Protein AF-E2N940-F1 (afdb_monomer)

Structure (mmCIF, N/CA/C/O backbone):
data_AF-E2N940-F1
#
_entry.id   AF-E2N940-F1
#
loop_
_atom_site.group_PDB
_atom_site.id
_atom_site.type_symbol
_atom_site.label_atom_id
_atom_site.label_alt_id
_atom_site.label_comp_id
_atom_site.label_asym_id
_atom_site.label_entity_id
_atom_site.label_seq_id
_atom_site.pdbx_PDB_ins_code
_atom_site.Cartn_x
_atom_site.Cartn_y
_atom_site.Cartn_z
_atom_site.occupancy
_atom_site.B_iso_or_equiv
_atom_site.auth_seq_id
_atom_site.auth_comp_id
_atom_site.auth_asym_id
_atom_site.auth_atom_id
_atom_site.pdbx_PDB_model_num
ATOM 1 N N . THR A 1 1 ? 6.501 9.578 4.248 1.00 84.44 1 THR A N 1
ATOM 2 C CA . THR A 1 1 ? 5.780 10.087 5.446 1.00 84.44 1 THR A CA 1
ATOM 3 C C . THR A 1 1 ? 5.886 9.043 6.543 1.00 84.44 1 THR A C 1
ATOM 5 O O . THR A 1 1 ? 6.072 7.887 6.186 1.00 84.44 1 THR A O 1
ATOM 8 N N . HIS A 1 2 ? 5.844 9.407 7.828 1.00 89.56 2 HIS A N 1
ATOM 9 C CA . HIS A 1 2 ? 5.949 8.442 8.933 1.00 89.56 2 HIS A CA 1
ATOM 10 C C . HIS A 1 2 ? 4.756 8.544 9.886 1.00 89.56 2 HIS A C 1
ATOM 12 O O . HIS A 1 2 ? 4.134 9.602 9.989 1.00 89.56 2 HIS A O 1
ATOM 18 N N . TYR A 1 3 ? 4.420 7.446 10.556 1.00 89.69 3 TYR A N 1
ATOM 19 C CA . TYR A 1 3 ? 3.360 7.391 11.560 1.00 89.69 3 TYR A CA 1
ATOM 20 C C . TYR A 1 3 ? 3.683 6.338 12.627 1.00 89.69 3 TYR A C 1
ATOM 22 O O . TYR A 1 3 ? 4.527 5.472 12.413 1.00 89.69 3 TYR A O 1
ATOM 30 N N . VAL A 1 4 ? 3.031 6.433 13.785 1.00 90.62 4 VAL A N 1
ATOM 31 C CA . VAL A 1 4 ? 3.137 5.411 14.833 1.00 90.62 4 VAL A CA 1
ATOM 32 C C . VAL A 1 4 ? 1.999 4.417 14.637 1.00 90.62 4 VAL A C 1
ATOM 34 O O . VAL A 1 4 ? 0.833 4.803 14.720 1.00 90.62 4 VAL A O 1
ATOM 3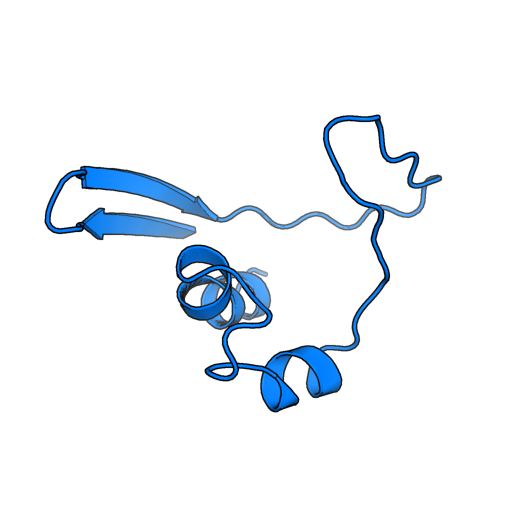7 N N . PHE A 1 5 ? 2.342 3.165 14.356 1.00 88.19 5 PHE A N 1
ATOM 38 C CA . PHE A 1 5 ? 1.411 2.045 14.379 1.00 88.19 5 PHE A CA 1
ATOM 39 C C . PHE A 1 5 ? 1.365 1.470 15.796 1.00 88.19 5 PHE A C 1
ATOM 41 O O . PHE A 1 5 ? 2.404 1.287 16.430 1.00 88.19 5 PHE A O 1
ATOM 48 N N . GLU A 1 6 ? 0.166 1.210 16.310 1.00 89.81 6 GLU A N 1
ATOM 49 C CA . GLU A 1 6 ? -0.026 0.669 17.654 1.00 89.81 6 GLU A CA 1
ATOM 50 C C . GLU A 1 6 ? -1.147 -0.371 17.635 1.00 89.81 6 GLU A C 1
ATOM 52 O O . GLU A 1 6 ? -2.268 -0.097 17.204 1.00 89.81 6 GLU A O 1
ATOM 57 N N . SER A 1 7 ? -0.824 -1.578 18.094 1.00 84.81 7 SER A N 1
ATOM 58 C CA . SER A 1 7 ? -1.749 -2.696 18.261 1.00 84.81 7 SER A CA 1
ATOM 59 C C . SER A 1 7 ? -1.792 -3.132 19.727 1.00 84.81 7 SER A C 1
ATOM 61 O O . SER A 1 7 ? -1.068 -2.616 20.576 1.00 84.81 7 SER A O 1
ATOM 63 N N . ALA A 1 8 ? -2.614 -4.133 20.047 1.00 89.25 8 ALA A N 1
ATOM 64 C CA . ALA A 1 8 ? -2.663 -4.694 21.399 1.00 89.25 8 ALA A CA 1
ATOM 65 C C . ALA A 1 8 ? -1.348 -5.370 21.845 1.00 89.25 8 ALA A C 1
ATOM 67 O O . ALA A 1 8 ? -1.201 -5.685 23.025 1.00 89.25 8 ALA A O 1
ATOM 68 N N . ARG A 1 9 ? -0.422 -5.652 20.916 1.00 88.19 9 ARG A N 1
ATOM 69 C CA . ARG A 1 9 ? 0.816 -6.404 21.185 1.00 88.19 9 ARG A CA 1
ATOM 70 C C . ARG A 1 9 ? 2.090 -5.642 20.822 1.00 88.19 9 ARG A C 1
ATOM 72 O O . ARG A 1 9 ? 3.119 -5.905 21.434 1.00 88.19 9 ARG A O 1
ATOM 79 N N . GLU A 1 10 ? 2.034 -4.727 19.856 1.00 90.44 10 GLU A N 1
ATOM 80 C CA . GLU A 1 10 ? 3.214 -4.111 19.234 1.00 90.44 10 GLU A CA 1
ATOM 81 C C . GLU A 1 10 ? 3.013 -2.610 19.005 1.00 90.44 10 GLU A C 1
ATOM 83 O O . GLU A 1 10 ? 1.887 -2.135 18.839 1.00 90.44 10 GLU A O 1
ATOM 88 N N . LYS A 1 11 ? 4.124 -1.865 18.990 1.00 92.69 11 LYS A N 1
ATOM 89 C CA . LYS A 1 11 ? 4.165 -0.429 18.705 1.00 92.69 11 LYS A CA 1
ATOM 90 C C . LYS A 1 11 ? 5.382 -0.109 17.849 1.00 92.69 11 LYS A C 1
ATOM 92 O O . LYS A 1 11 ? 6.510 -0.363 18.267 1.00 92.69 11 LYS A O 1
ATOM 97 N N . GLU A 1 12 ? 5.156 0.480 16.683 1.00 92.81 12 GLU A N 1
ATOM 98 C CA . GLU A 1 12 ? 6.175 0.642 15.647 1.00 92.81 12 GLU A CA 1
ATOM 99 C C . GLU A 1 12 ? 6.157 2.056 15.061 1.00 92.81 12 GLU A C 1
ATOM 101 O O . GLU A 1 12 ? 5.100 2.658 14.869 1.00 92.81 12 GLU A O 1
ATOM 106 N N . LEU A 1 13 ? 7.340 2.599 14.759 1.00 93.81 13 LEU A N 1
ATOM 107 C CA . LEU A 1 13 ? 7.472 3.824 13.972 1.00 93.81 13 LEU A CA 1
ATOM 108 C C . LEU A 1 13 ? 7.641 3.439 12.502 1.00 93.81 13 LEU A C 1
ATOM 110 O O . LEU A 1 13 ? 8.720 3.023 12.083 1.00 93.81 13 LEU A O 1
ATOM 114 N N . VAL A 1 14 ? 6.572 3.588 11.729 1.00 91.88 14 VAL A N 1
ATOM 115 C CA . VAL A 1 14 ? 6.510 3.140 10.339 1.00 91.88 14 VAL A CA 1
ATOM 116 C C . VAL A 1 14 ? 6.860 4.285 9.398 1.00 91.88 14 VAL A C 1
ATOM 118 O O . VAL A 1 14 ? 6.342 5.398 9.530 1.00 91.88 14 VAL A O 1
ATOM 121 N N . PHE A 1 15 ? 7.710 4.001 8.412 1.00 91.56 15 PHE A N 1
ATOM 122 C CA . PHE A 1 15 ? 8.064 4.919 7.335 1.00 91.56 15 PHE A CA 1
ATOM 123 C C . PHE A 1 15 ? 7.517 4.399 6.008 1.00 91.56 15 PHE A C 1
ATOM 125 O O . PHE A 1 15 ? 7.849 3.305 5.565 1.00 91.56 15 PHE A O 1
ATOM 132 N N . VAL A 1 16 ? 6.691 5.214 5.357 1.00 91.56 16 VAL A N 1
ATOM 133 C CA . VAL A 1 16 ? 6.107 4.897 4.052 1.00 91.56 16 VAL A CA 1
ATOM 134 C C . VAL A 1 16 ? 7.012 5.435 2.949 1.00 91.56 16 VAL A C 1
ATOM 136 O O . VAL A 1 16 ? 7.284 6.645 2.900 1.00 91.56 16 VAL A O 1
ATOM 139 N N . HIS A 1 17 ? 7.418 4.537 2.053 1.00 91.50 17 HIS A N 1
ATOM 140 C CA . HIS A 1 17 ? 8.266 4.801 0.894 1.00 91.50 17 HIS A CA 1
ATOM 141 C C . HIS A 1 17 ? 7.524 4.463 -0.406 1.00 91.50 17 HIS A C 1
ATOM 143 O O . HIS A 1 17 ? 6.668 3.585 -0.437 1.00 91.50 17 HIS A O 1
ATOM 149 N N . LYS A 1 18 ? 7.862 5.167 -1.488 1.00 91.94 18 LYS A N 1
ATOM 150 C CA . LYS A 1 18 ? 7.329 4.955 -2.838 1.00 91.94 18 LYS A CA 1
ATOM 151 C C . LYS A 1 18 ? 8.491 4.999 -3.818 1.00 91.94 18 LYS A C 1
ATOM 153 O O . LYS A 1 18 ? 9.373 5.842 -3.676 1.00 91.94 18 LYS A O 1
ATOM 158 N N . THR A 1 19 ? 8.474 4.111 -4.804 1.00 92.75 19 THR A N 1
ATOM 159 C CA . THR A 1 19 ? 9.460 4.080 -5.885 1.00 92.75 19 THR A CA 1
ATOM 160 C C . THR A 1 19 ? 8.763 3.887 -7.226 1.00 92.75 19 THR A C 1
ATOM 162 O O . THR A 1 19 ? 7.674 3.314 -7.285 1.00 92.75 19 THR A O 1
ATOM 165 N N . ILE A 1 20 ? 9.385 4.386 -8.291 1.00 93.12 20 ILE A N 1
ATOM 166 C CA . ILE A 1 20 ? 9.035 4.054 -9.670 1.00 93.12 20 ILE A CA 1
ATOM 167 C C . ILE A 1 20 ? 10.154 3.150 -10.164 1.00 93.12 20 ILE A C 1
ATOM 169 O O . ILE A 1 20 ? 11.323 3.524 -10.100 1.00 93.12 20 ILE A O 1
ATOM 173 N N . TYR A 1 21 ? 9.787 1.956 -10.607 1.00 93.75 21 TYR A N 1
ATOM 174 C CA . TYR A 1 21 ? 10.727 0.945 -11.058 1.00 93.75 21 TYR A CA 1
ATOM 175 C C . TYR A 1 21 ? 10.227 0.357 -12.373 1.00 93.75 21 TYR A C 1
ATOM 177 O O . TYR A 1 21 ? 9.078 -0.069 -12.466 1.00 93.75 21 TYR A O 1
ATOM 185 N N . ASP A 1 22 ? 11.086 0.387 -13.381 1.00 94.31 22 ASP A N 1
ATOM 186 C CA . ASP A 1 22 ? 10.838 -0.036 -14.761 1.00 94.31 22 ASP A CA 1
ATOM 187 C C . ASP A 1 22 ? 11.629 -1.297 -15.148 1.00 94.31 22 ASP A C 1
ATOM 189 O O . ASP A 1 22 ? 11.535 -1.767 -16.281 1.00 94.31 22 ASP A O 1
ATOM 193 N N . GLY A 1 23 ? 12.398 -1.852 -14.208 1.00 94.88 23 GLY A N 1
ATOM 194 C CA . GLY A 1 23 ? 13.105 -3.116 -14.376 1.00 94.88 23 GLY A CA 1
ATOM 195 C C . GLY A 1 23 ? 12.213 -4.345 -14.186 1.00 94.88 23 GLY A C 1
ATOM 196 O O . GLY A 1 23 ? 11.019 -4.259 -13.894 1.00 94.88 23 GLY A O 1
ATOM 197 N N . GLU A 1 24 ? 12.822 -5.519 -14.336 1.00 92.75 24 GLU A N 1
ATOM 198 C CA . GLU A 1 24 ? 12.145 -6.800 -14.144 1.00 92.75 24 GLU A CA 1
ATOM 199 C C . GLU A 1 24 ? 11.829 -7.049 -12.661 1.00 92.75 24 GLU A C 1
ATOM 201 O O . GLU A 1 24 ? 12.687 -6.896 -11.790 1.00 92.75 24 GLU A O 1
ATOM 206 N N . ILE A 1 25 ? 10.590 -7.452 -12.367 1.00 90.44 25 ILE A N 1
ATOM 207 C CA . ILE A 1 25 ? 10.180 -7.866 -11.022 1.00 90.44 25 ILE A CA 1
ATOM 208 C C . ILE A 1 25 ? 10.382 -9.376 -10.895 1.00 90.44 25 ILE A C 1
ATOM 210 O O . ILE A 1 25 ? 9.718 -10.145 -11.588 1.00 90.44 25 ILE A O 1
ATOM 214 N N . LEU A 1 26 ? 11.261 -9.792 -9.980 1.00 89.88 26 LEU A N 1
ATOM 215 C CA . LEU A 1 26 ? 11.599 -11.194 -9.718 1.00 89.88 26 LEU A CA 1
ATOM 216 C C . LEU A 1 26 ? 11.276 -11.558 -8.255 1.00 89.88 26 LEU A C 1
ATOM 218 O O . LEU A 1 26 ? 12.120 -11.351 -7.379 1.00 89.88 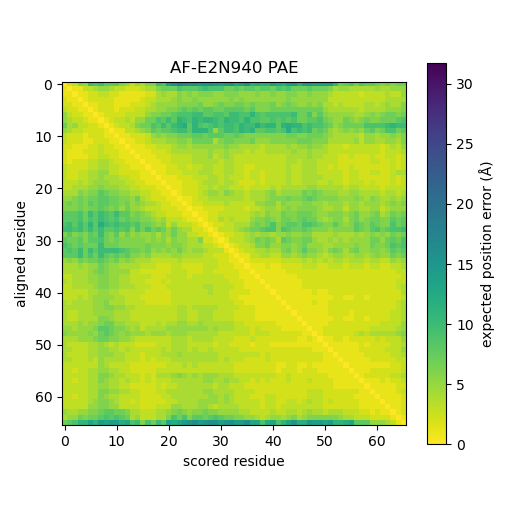26 LEU A O 1
ATOM 222 N N . PRO A 1 27 ? 10.059 -12.053 -7.955 1.00 89.19 27 PRO A N 1
ATOM 223 C CA . PRO A 1 27 ? 9.707 -12.551 -6.626 1.00 89.19 27 PRO A CA 1
ATOM 224 C C . PRO A 1 27 ? 10.563 -13.760 -6.220 1.00 89.19 27 PRO A C 1
ATOM 226 O O . PRO A 1 27 ? 10.945 -14.565 -7.068 1.00 89.19 27 PRO A O 1
ATOM 229 N N . SER A 1 28 ? 10.834 -13.900 -4.922 1.00 89.56 28 SER A N 1
ATOM 230 C CA . SER A 1 28 ? 11.482 -15.076 -4.327 1.00 89.56 28 SER A CA 1
ATOM 231 C C . SER A 1 28 ? 10.478 -15.939 -3.553 1.00 89.56 28 SER A C 1
ATOM 233 O O . SER A 1 28 ? 9.313 -15.567 -3.414 1.00 89.56 28 SER A O 1
ATOM 235 N N . ASP A 1 29 ? 10.954 -17.051 -2.986 1.00 92.81 29 ASP A N 1
ATOM 236 C CA . ASP A 1 29 ? 10.161 -17.999 -2.183 1.00 92.81 29 ASP A CA 1
ATOM 237 C C . ASP A 1 29 ? 9.544 -17.401 -0.900 1.00 92.81 29 ASP A C 1
ATOM 239 O O . ASP A 1 29 ? 8.718 -18.040 -0.255 1.00 92.81 29 ASP A O 1
ATOM 243 N N . GLU A 1 30 ? 9.916 -16.173 -0.523 1.00 93.44 30 GLU A N 1
ATOM 244 C CA . GLU A 1 30 ? 9.279 -15.431 0.577 1.00 93.44 30 GLU A CA 1
ATOM 245 C C . GLU A 1 30 ? 7.830 -15.018 0.250 1.00 93.44 30 GLU A C 1
ATOM 247 O O . GLU A 1 30 ? 7.074 -14.634 1.143 1.00 93.44 30 GLU A O 1
ATOM 252 N N . LEU A 1 31 ? 7.434 -15.062 -1.027 1.00 88.81 31 LEU A N 1
ATOM 253 C CA . LEU A 1 31 ? 6.130 -14.615 -1.509 1.00 88.81 31 LEU A CA 1
ATOM 254 C C . LEU A 1 31 ? 5.381 -15.756 -2.204 1.00 88.81 31 LEU A C 1
ATOM 256 O O . LEU A 1 31 ? 5.929 -16.439 -3.065 1.00 88.81 31 LEU A O 1
ATOM 260 N N . ASP A 1 32 ? 4.081 -15.881 -1.931 1.00 88.44 32 ASP A N 1
ATOM 261 C CA . ASP A 1 32 ? 3.171 -16.781 -2.662 1.00 88.44 32 ASP A CA 1
ATOM 262 C C . ASP A 1 32 ? 2.682 -16.133 -3.978 1.00 88.44 32 ASP A C 1
ATOM 264 O O . ASP A 1 32 ? 1.491 -16.036 -4.276 1.00 88.44 32 ASP A O 1
ATOM 268 N N . GLY A 1 33 ? 3.628 -15.586 -4.749 1.00 87.50 33 GLY A N 1
ATOM 269 C CA . GLY A 1 33 ? 3.376 -14.857 -5.993 1.00 87.50 33 GLY A CA 1
ATOM 270 C C . GLY A 1 33 ? 3.038 -13.369 -5.824 1.00 87.50 33 GLY A C 1
ATOM 271 O O . GLY A 1 33 ? 3.314 -12.737 -4.805 1.00 87.50 33 GLY A O 1
ATOM 272 N N . GLY A 1 34 ? 2.483 -12.771 -6.882 1.00 88.38 34 GLY A N 1
ATOM 273 C CA . GLY A 1 34 ? 2.145 -11.349 -6.921 1.00 88.38 34 GLY A CA 1
ATOM 274 C C . GLY A 1 34 ? 1.575 -10.910 -8.267 1.00 88.38 34 GLY A C 1
ATOM 275 O O . GLY A 1 34 ? 1.731 -11.585 -9.284 1.00 88.38 34 GLY A O 1
ATOM 276 N N . ARG A 1 35 ? 0.893 -9.764 -8.276 1.00 91.00 35 ARG A N 1
ATOM 277 C CA . ARG A 1 35 ? 0.379 -9.129 -9.494 1.00 91.00 35 ARG A CA 1
ATOM 278 C C . ARG A 1 35 ? 0.402 -7.615 -9.360 1.00 91.00 35 ARG A C 1
ATOM 280 O O . ARG A 1 35 ? 0.378 -7.090 -8.247 1.00 91.00 35 ARG A O 1
ATOM 287 N N . PHE A 1 36 ? 0.359 -6.925 -10.492 1.00 92.62 36 PHE A N 1
ATOM 288 C CA . PHE A 1 36 ? 0.073 -5.497 -10.503 1.00 92.62 36 PHE A CA 1
ATOM 289 C C . PHE A 1 36 ? -1.415 -5.246 -10.259 1.00 92.62 36 PHE A C 1
ATOM 291 O O . PHE A 1 36 ? -2.278 -6.008 -10.710 1.00 92.62 36 PHE A O 1
ATOM 298 N N . TRP A 1 37 ? -1.688 -4.165 -9.538 1.00 94.69 37 TRP A N 1
ATOM 299 C CA . TRP A 1 37 ? -3.028 -3.669 -9.267 1.00 94.69 37 TRP A CA 1
ATOM 300 C C . TRP A 1 37 ? -3.135 -2.236 -9.767 1.00 94.69 37 TRP A C 1
ATOM 302 O O . TRP A 1 37 ? -2.229 -1.423 -9.566 1.00 94.69 37 TRP A O 1
ATOM 312 N N . THR A 1 38 ? -4.260 -1.920 -10.391 1.00 96.44 38 THR A N 1
ATOM 313 C CA . THR A 1 38 ? -4.674 -0.536 -10.613 1.00 96.44 38 THR A CA 1
ATOM 314 C C . THR A 1 38 ? -5.097 0.108 -9.292 1.00 96.44 38 THR A C 1
ATOM 316 O O . THR A 1 38 ? -5.428 -0.572 -8.315 1.00 96.44 38 THR A O 1
ATOM 319 N N . ILE A 1 39 ? -5.098 1.442 -9.245 1.00 95.06 39 ILE A N 1
ATOM 320 C CA . ILE A 1 39 ? -5.525 2.183 -8.049 1.00 95.06 39 ILE A CA 1
ATOM 321 C C . ILE A 1 39 ? -7.008 1.911 -7.761 1.00 95.06 39 ILE A C 1
ATOM 323 O O . ILE A 1 39 ? -7.414 1.821 -6.603 1.00 95.06 39 ILE A O 1
ATOM 327 N N . GLU A 1 40 ? -7.811 1.758 -8.808 1.00 96.56 40 GLU A N 1
ATOM 328 C CA . GLU A 1 40 ? -9.232 1.439 -8.748 1.00 96.56 40 GLU A CA 1
ATOM 329 C C . GLU A 1 40 ? -9.457 0.064 -8.114 1.00 96.56 40 GLU A C 1
ATOM 331 O O . GLU A 1 40 ? -10.188 -0.031 -7.130 1.00 96.56 40 GLU A O 1
ATOM 336 N N . GLU A 1 41 ? -8.759 -0.976 -8.586 1.00 97.12 41 GLU A N 1
ATOM 337 C CA . GLU A 1 41 ? -8.864 -2.315 -7.995 1.00 97.12 41 GLU A CA 1
ATOM 338 C C . GLU A 1 41 ? -8.438 -2.330 -6.524 1.00 97.12 41 GLU A C 1
ATOM 340 O O . GLU A 1 41 ? -9.045 -3.041 -5.722 1.00 97.12 41 GLU A O 1
ATOM 345 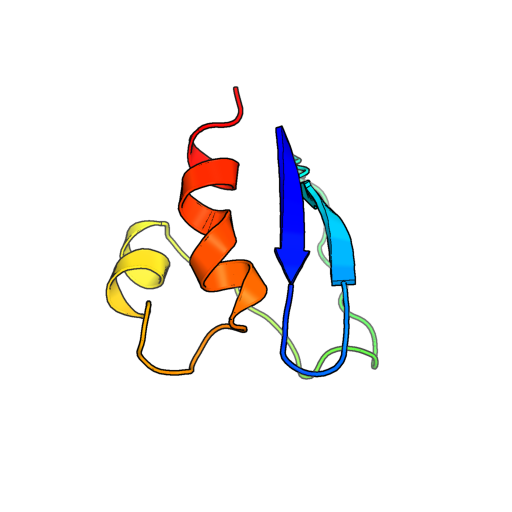N N . ILE A 1 42 ? -7.405 -1.566 -6.149 1.00 96.06 42 ILE A N 1
ATOM 346 C CA . ILE A 1 42 ? -7.000 -1.459 -4.742 1.00 96.06 42 ILE A CA 1
ATOM 347 C C . ILE A 1 4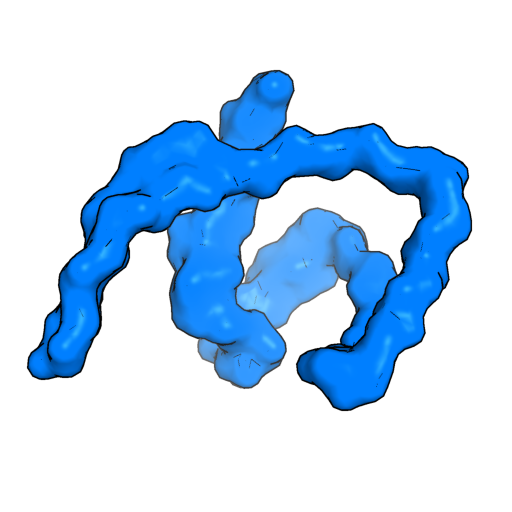2 ? -8.155 -0.888 -3.922 1.00 96.06 42 ILE A C 1
ATOM 349 O O . ILE A 1 42 ? -8.582 -1.518 -2.957 1.00 96.06 42 ILE A O 1
ATOM 353 N N . LYS A 1 43 ? -8.709 0.258 -4.334 1.00 94.69 43 LYS A N 1
ATOM 354 C CA . LYS A 1 43 ? -9.822 0.917 -3.632 1.00 94.69 43 LYS A CA 1
ATOM 355 C C . LYS A 1 43 ? -11.047 0.018 -3.504 1.00 94.69 43 LYS A C 1
ATOM 357 O O . LYS A 1 43 ? -11.658 -0.025 -2.442 1.00 94.69 43 LYS A O 1
ATOM 362 N N . GLU A 1 44 ? -11.387 -0.719 -4.557 1.00 97.00 44 GLU A N 1
ATOM 363 C CA . GLU A 1 44 ? -12.517 -1.649 -4.556 1.00 97.00 44 GLU A CA 1
ATOM 364 C C . GLU A 1 44 ? -12.333 -2.824 -3.591 1.00 97.00 44 GLU A C 1
ATOM 366 O O . GLU A 1 44 ? -13.323 -3.456 -3.222 1.00 97.00 44 GLU A O 1
ATOM 371 N N . ASN A 1 45 ? -11.101 -3.148 -3.189 1.00 96.06 45 ASN A N 1
ATOM 372 C CA . ASN A 1 45 ? -10.795 -4.302 -2.342 1.00 96.06 45 ASN A CA 1
ATOM 373 C C . ASN A 1 45 ? -10.381 -3.958 -0.904 1.00 96.06 45 ASN A C 1
ATOM 375 O O . ASN A 1 45 ? -10.175 -4.876 -0.109 1.00 96.06 45 ASN A O 1
ATOM 379 N N . LEU A 1 46 ? -10.340 -2.673 -0.542 1.00 95.75 46 LEU A N 1
ATOM 380 C CA . LEU A 1 46 ? -10.132 -2.240 0.842 1.00 95.75 46 LEU A CA 1
ATOM 381 C C . LEU A 1 46 ? -11.249 -2.756 1.763 1.00 95.75 46 LEU A C 1
ATOM 383 O O . LEU A 1 46 ? -12.428 -2.756 1.401 1.00 95.75 46 LEU A O 1
ATOM 387 N N . GLY A 1 47 ? -10.880 -3.198 2.963 1.00 95.06 47 GLY A N 1
ATOM 388 C CA . GLY A 1 47 ? -11.796 -3.697 3.987 1.00 95.06 47 GLY A CA 1
ATOM 389 C C . GLY A 1 47 ? -12.346 -5.099 3.713 1.00 95.06 47 GLY A C 1
ATOM 390 O O . GLY A 1 47 ? -13.168 -5.591 4.485 1.00 95.06 47 GLY A O 1
ATOM 391 N N . LYS A 1 48 ? -11.910 -5.767 2.635 1.00 96.19 48 LYS A N 1
ATOM 392 C CA . L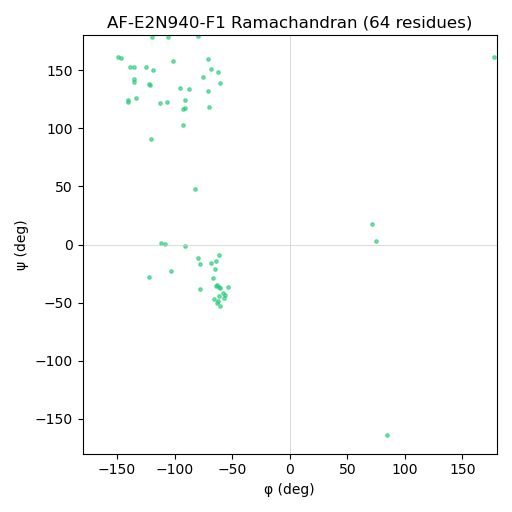YS A 1 48 ? -12.321 -7.144 2.305 1.00 96.19 48 LYS A CA 1
ATOM 393 C C . LYS A 1 48 ? -11.399 -8.211 2.900 1.00 96.19 48 LYS A C 1
ATOM 395 O O . LYS A 1 48 ? -11.633 -9.396 2.680 1.00 96.19 48 LYS A O 1
ATOM 400 N N . GLY A 1 49 ? -10.345 -7.806 3.614 1.00 93.75 49 GLY A N 1
ATOM 401 C CA . GLY A 1 49 ? -9.332 -8.721 4.146 1.00 93.75 49 GLY A CA 1
ATOM 402 C C . GLY A 1 49 ? -8.425 -9.326 3.070 1.00 93.75 49 GLY A C 1
ATOM 403 O O . GLY A 1 49 ? -7.786 -10.342 3.319 1.00 93.75 49 GLY A O 1
ATOM 404 N N . ILE A 1 50 ? -8.388 -8.722 1.875 1.00 94.38 50 ILE A N 1
ATOM 405 C CA . ILE A 1 50 ? -7.454 -9.093 0.801 1.00 94.38 50 ILE A CA 1
ATOM 406 C C . ILE A 1 50 ? -6.063 -8.518 1.088 1.00 94.38 50 ILE A C 1
ATOM 408 O O . ILE A 1 50 ? -5.059 -9.176 0.829 1.00 94.38 50 ILE A O 1
ATOM 412 N N . PHE A 1 51 ? -6.000 -7.298 1.625 1.00 93.94 51 PHE A N 1
ATOM 413 C CA . PHE A 1 51 ? -4.751 -6.635 1.974 1.00 93.94 51 PHE A CA 1
ATOM 414 C C . PHE A 1 51 ? -4.477 -6.716 3.476 1.00 93.94 51 PHE A C 1
ATOM 416 O O . PHE A 1 51 ? -5.385 -6.892 4.290 1.00 93.94 51 PHE A O 1
ATOM 423 N N . THR A 1 52 ? -3.207 -6.568 3.853 1.00 90.75 52 THR A N 1
ATOM 424 C CA . THR A 1 52 ? -2.833 -6.491 5.265 1.00 90.75 52 THR A CA 1
ATOM 425 C C . THR A 1 52 ? -3.349 -5.186 5.885 1.00 90.75 52 THR A C 1
ATOM 427 O O . THR A 1 52 ? -3.423 -4.167 5.191 1.00 90.75 52 THR A O 1
ATOM 430 N N . PRO A 1 53 ? -3.652 -5.164 7.197 1.00 89.00 53 PRO A N 1
ATOM 431 C CA . PRO A 1 53 ? -4.119 -3.952 7.874 1.00 89.00 53 PRO A CA 1
ATOM 432 C C . PRO A 1 53 ? -3.197 -2.738 7.685 1.00 89.00 53 PRO A C 1
ATOM 434 O O . PRO A 1 53 ? -3.683 -1.621 7.513 1.00 89.00 53 PRO A O 1
ATOM 437 N N . ASN A 1 54 ? -1.875 -2.951 7.660 1.00 88.75 54 ASN A N 1
ATOM 4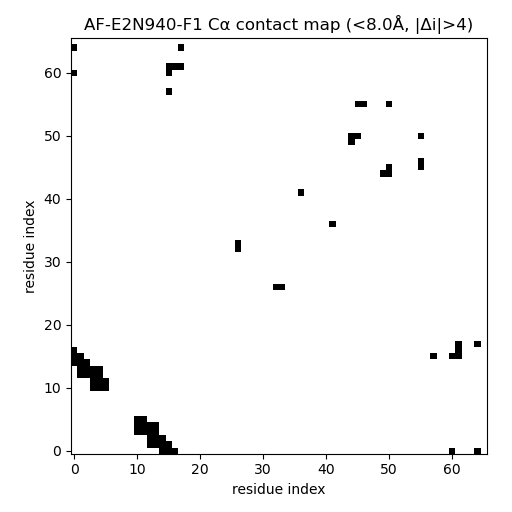38 C CA . ASN A 1 54 ? -0.906 -1.886 7.395 1.00 88.75 54 ASN A CA 1
ATOM 439 C C . ASN A 1 54 ? -1.099 -1.288 6.000 1.00 88.75 54 ASN A C 1
ATOM 441 O O . ASN A 1 54 ? -1.204 -0.072 5.870 1.00 88.75 54 ASN A O 1
ATOM 445 N N . PHE A 1 55 ? -1.212 -2.127 4.965 1.00 92.56 55 PHE A N 1
ATOM 446 C CA . PHE A 1 55 ? -1.386 -1.642 3.599 1.00 92.56 55 PHE A CA 1
ATOM 447 C C . PHE A 1 55 ? -2.678 -0.831 3.440 1.00 92.56 55 PHE A C 1
ATOM 449 O O . PHE A 1 55 ? -2.650 0.258 2.862 1.00 92.56 55 PHE A O 1
ATOM 456 N N . GLU A 1 56 ? -3.797 -1.309 3.996 1.00 93.00 56 GLU A N 1
ATOM 457 C CA . GLU A 1 56 ? -5.075 -0.584 3.937 1.00 93.00 56 GLU A CA 1
ATOM 458 C C . GLU A 1 56 ? -5.000 0.789 4.626 1.00 93.00 56 GLU A C 1
ATOM 460 O O . GLU A 1 56 ? -5.577 1.755 4.130 1.00 93.00 56 GLU A O 1
ATOM 465 N N . GLY A 1 57 ? -4.250 0.911 5.727 1.00 89.38 57 GLY A N 1
ATOM 466 C CA . GLY A 1 57 ? -4.026 2.187 6.418 1.00 89.38 57 GLY A CA 1
ATOM 467 C C . GLY A 1 57 ? -2.993 3.111 5.753 1.00 89.38 57 GLY A C 1
ATOM 468 O O . GLY A 1 57 ? -2.932 4.309 6.055 1.00 89.38 57 GLY A O 1
ATOM 469 N N . GLU A 1 58 ? -2.164 2.577 4.857 1.00 92.81 58 GLU A N 1
ATOM 470 C CA . GLU A 1 58 ? -1.043 3.288 4.239 1.00 92.81 58 GLU A CA 1
ATOM 471 C C . GLU A 1 58 ? -1.311 3.738 2.809 1.00 92.81 58 GLU A C 1
ATOM 473 O O . GLU A 1 58 ? -0.675 4.695 2.362 1.00 92.81 58 GLU A O 1
ATOM 478 N N . ILE A 1 59 ? -2.239 3.108 2.087 1.00 93.94 59 ILE A N 1
ATOM 479 C CA . ILE A 1 59 ? -2.418 3.359 0.654 1.00 93.94 59 ILE A CA 1
ATOM 480 C C . ILE A 1 59 ? -2.669 4.839 0.336 1.00 93.94 59 ILE A C 1
ATOM 482 O O . ILE A 1 59 ? -2.020 5.398 -0.547 1.00 93.94 59 ILE A O 1
ATOM 486 N N . ASP A 1 60 ? -3.507 5.527 1.112 1.00 90.62 60 ASP A N 1
ATOM 487 C CA . ASP A 1 60 ? -3.760 6.960 0.922 1.00 90.62 60 ASP A CA 1
ATOM 488 C C . ASP A 1 60 ? -2.493 7.798 1.140 1.00 90.62 60 ASP A C 1
ATOM 490 O O . ASP A 1 60 ? -2.240 8.779 0.433 1.00 90.62 60 ASP A O 1
ATOM 494 N N . LYS A 1 61 ? -1.639 7.382 2.084 1.00 91.50 61 LYS A N 1
ATOM 495 C CA . LYS A 1 61 ? -0.340 8.017 2.323 1.00 91.50 61 LYS A CA 1
ATOM 496 C C . LYS A 1 61 ? 0.570 7.810 1.119 1.00 91.50 61 LYS A C 1
ATOM 498 O O . LYS A 1 61 ? 1.147 8.793 0.660 1.00 91.50 61 LYS A O 1
ATOM 503 N N . VAL A 1 62 ? 0.656 6.589 0.585 1.00 91.75 62 VAL A N 1
ATOM 504 C CA . VAL A 1 62 ? 1.449 6.256 -0.612 1.00 91.75 62 VAL A CA 1
ATOM 505 C C . VAL A 1 62 ? 1.010 7.104 -1.807 1.00 91.75 62 VAL A C 1
ATOM 507 O O . VAL A 1 62 ? 1.853 7.693 -2.485 1.00 91.75 62 VAL A O 1
ATOM 510 N N . LEU A 1 63 ? -0.299 7.226 -2.038 1.00 90.69 63 LEU A N 1
ATOM 511 C CA . LEU A 1 63 ? -0.853 8.014 -3.143 1.00 90.69 63 LEU A CA 1
ATOM 512 C C . LEU A 1 63 ? -0.602 9.520 -2.984 1.00 90.69 63 LEU A C 1
ATOM 514 O O . LEU A 1 63 ? -0.453 10.222 -3.982 1.00 90.69 63 LEU A O 1
ATOM 518 N N . SER A 1 64 ? -0.500 10.015 -1.747 1.00 88.81 64 SER A N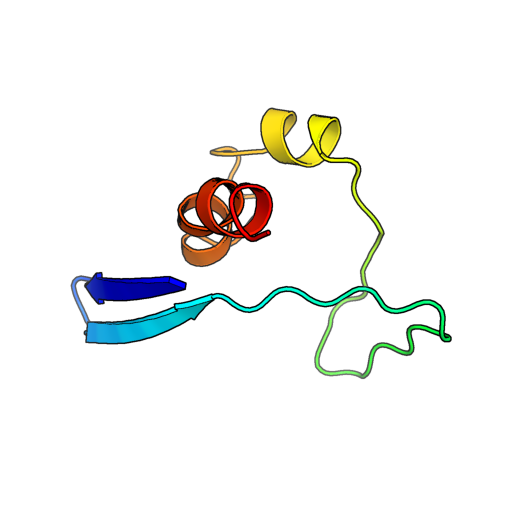 1
ATOM 519 C CA . SER A 1 64 ? -0.177 11.419 -1.460 1.00 88.81 64 SER A CA 1
ATOM 520 C C . SER A 1 64 ? 1.318 11.768 -1.560 1.00 88.81 64 SER A C 1
ATOM 522 O O . SER A 1 64 ? 1.668 12.951 -1.544 1.00 88.81 64 SER A O 1
ATOM 524 N N . LEU A 1 65 ? 2.212 10.770 -1.650 1.00 86.25 65 LEU A N 1
ATOM 525 C CA . LEU A 1 65 ? 3.650 11.002 -1.807 1.00 86.25 65 LEU A CA 1
ATOM 526 C C . LEU A 1 65 ? 3.948 11.553 -3.209 1.00 86.25 65 LEU A C 1
ATOM 528 O O . LEU A 1 65 ? 3.694 10.884 -4.221 1.00 86.25 65 LEU A O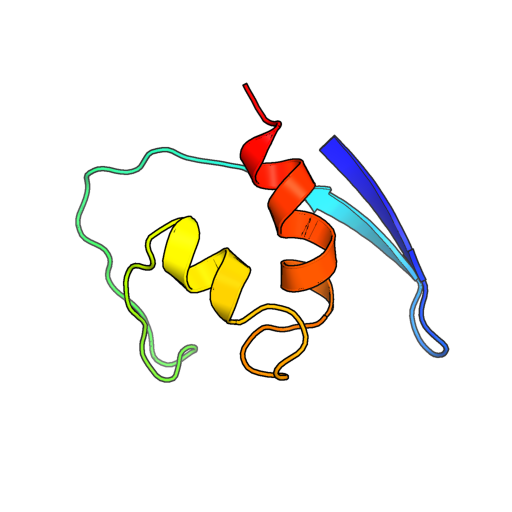 1
ATOM 532 N N . LYS A 1 66 ? 4.491 12.776 -3.223 1.00 74.88 66 LYS A N 1
ATOM 533 C CA . LYS A 1 66 ? 4.990 13.469 -4.416 1.00 74.88 66 LYS A CA 1
ATOM 534 C C . LYS A 1 66 ? 6.245 12.806 -4.960 1.00 74.88 66 LYS A C 1
ATOM 536 O O . LYS A 1 66 ? 7.111 12.452 -4.130 1.00 74.88 66 LYS A O 1
#

Radius of gyration: 13.76 Å; Cα contacts (8 Å, |Δi|>4): 37; chains: 1; bounding box: 26×32×36 Å

pLDDT: mean 91.57, std 3.56, range [74.88, 97.12]

InterPro 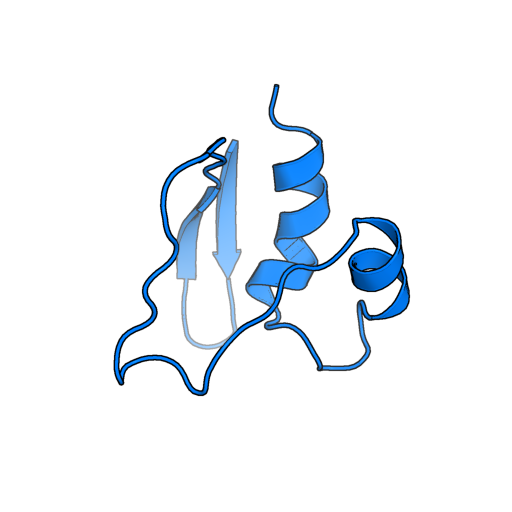domains:
  IPR015797 NUDIX hydrolase-like domain superfamily [SSF55811] (2-61)

Secondary structure (DSSP, 8-state):
-EEEEE-SS-EEEEE-------S-----TTSS------HHHHHHHTTTTSS-HHHHHHHHHHHH--

Sequence (66 aa):
THYVFESAREKELVFVHKTIYDGEILPSDELDGGRFWTIEEIKENLGKGIFTPNFEGEIDKVLSLK

Solvent-accessible surface area (backbone atoms only — not comparable to full-atom values): 4700 Å² total; per-residue (Å²): 96,71,49,77,49,76,58,100,86,53,75,45,84,45,74,59,81,84,83,88,80,89,72,88,86,79,86,56,90,92,45,98,71,86,79,92,75,56,73,64,60,51,65,75,40,58,94,68,73,78,60,55,74,65,55,67,74,37,49,69,59,56,71,68,59,128

Mean predicted aligned error: 4.03 Å

Nearest PDB structures (foldseek):
  2qlz-assembly1_B  TM=2.357E-01  e=7.980E+00  unclassified

Organism: NCBI:txid537012

Foldseek 3Di:
DWDWDDDPVDIDIDDDDDDDDDDDDDDDPVDPDDDDDDPVRVVVCQPVPPDDPVCSVCVVVRVPDD